Protein AF-A0A124FXV7-F1 (afdb_monomer_lite)

Radius of gyration: 24.54 Å; chains: 1; bounding box: 62×68×42 Å

Structure (mmCIF, N/CA/C/O backbone):
data_AF-A0A124FXV7-F1
#
_entry.id   AF-A0A124FXV7-F1
#
loop_
_atom_site.group_PDB
_atom_site.id
_atom_site.type_symbol
_atom_site.label_atom_id
_atom_site.label_alt_id
_atom_site.label_comp_id
_atom_site.label_asym_id
_atom_site.label_entity_id
_atom_site.label_seq_id
_atom_site.pdbx_PDB_ins_code
_atom_site.Cartn_x
_atom_site.Cartn_y
_atom_site.Cartn_z
_atom_site.occupancy
_atom_site.B_iso_or_equiv
_atom_site.auth_seq_id
_atom_site.auth_comp_id
_atom_site.auth_asym_id
_atom_site.auth_atom_id
_atom_site.pdbx_PDB_model_num
ATOM 1 N N . MET A 1 1 ? 47.106 56.475 15.698 1.00 45.53 1 MET A N 1
ATOM 2 C CA . MET A 1 1 ? 45.677 56.478 16.063 1.00 45.53 1 MET A CA 1
ATOM 3 C C . MET A 1 1 ? 44.890 56.689 14.781 1.00 45.53 1 MET A C 1
ATOM 5 O O . MET A 1 1 ? 44.715 57.824 14.381 1.00 45.53 1 MET A O 1
ATOM 9 N N . SER A 1 2 ? 44.514 55.605 14.102 1.00 28.94 2 SER A N 1
ATOM 10 C CA . SER A 1 2 ? 43.568 55.645 12.981 1.00 28.94 2 SER A CA 1
ATOM 11 C C . SER A 1 2 ? 42.760 54.360 13.032 1.00 28.94 2 SER A C 1
ATOM 13 O O . SER A 1 2 ? 43.287 53.265 12.854 1.00 28.94 2 SER A O 1
ATOM 15 N N . ILE A 1 3 ? 41.496 54.533 13.390 1.00 42.00 3 ILE A N 1
ATOM 16 C CA . ILE A 1 3 ? 40.452 53.522 13.424 1.00 42.00 3 ILE A CA 1
ATOM 17 C C . ILE A 1 3 ? 39.873 53.493 12.013 1.00 42.00 3 ILE A C 1
ATOM 19 O O . ILE A 1 3 ? 39.289 54.497 11.615 1.00 42.00 3 ILE A O 1
ATOM 23 N N . THR A 1 4 ? 39.980 52.381 11.279 1.00 34.19 4 THR A N 1
ATOM 24 C CA . THR A 1 4 ? 39.132 52.186 10.094 1.00 34.19 4 THR A CA 1
ATOM 25 C C . THR A 1 4 ? 38.767 50.717 9.881 1.00 34.19 4 THR A C 1
ATOM 27 O O . THR A 1 4 ? 39.552 49.926 9.372 1.00 34.19 4 THR A O 1
ATOM 30 N N . SER A 1 5 ? 37.505 50.445 10.220 1.00 36.78 5 SER A N 1
ATOM 31 C CA . SER A 1 5 ? 36.550 49.568 9.534 1.00 36.78 5 SER A CA 1
ATOM 32 C C . SER A 1 5 ? 36.737 48.049 9.608 1.00 36.78 5 SER A C 1
ATOM 34 O O . SER A 1 5 ? 37.592 47.442 8.966 1.00 36.78 5 SER A O 1
ATOM 36 N N . ALA A 1 6 ? 35.816 47.440 10.358 1.00 38.12 6 ALA A N 1
ATOM 37 C CA . ALA A 1 6 ? 35.489 46.028 10.337 1.00 38.12 6 ALA A CA 1
ATOM 38 C C . ALA A 1 6 ? 35.159 45.558 8.910 1.00 38.12 6 ALA A C 1
ATOM 40 O O . ALA A 1 6 ? 34.330 46.153 8.219 1.00 38.12 6 ALA A O 1
ATOM 41 N N . LYS A 1 7 ? 35.775 44.448 8.489 1.00 45.41 7 LYS A N 1
ATOM 42 C CA . LYS A 1 7 ? 35.327 43.702 7.311 1.00 45.41 7 LYS A CA 1
ATOM 43 C C . LYS A 1 7 ? 33.881 43.265 7.535 1.00 45.41 7 LYS A C 1
ATOM 45 O O . LYS A 1 7 ? 33.577 42.514 8.458 1.00 45.41 7 LYS A O 1
ATOM 50 N N . SER A 1 8 ? 33.017 43.805 6.686 1.00 40.38 8 SER A N 1
ATOM 51 C CA . SER A 1 8 ? 31.607 43.473 6.545 1.00 40.38 8 SER A CA 1
ATOM 52 C C . SER A 1 8 ? 31.396 41.960 6.435 1.00 40.38 8 SER A C 1
ATOM 54 O O . SER A 1 8 ? 32.121 41.261 5.729 1.00 40.38 8 SER A O 1
ATOM 56 N N . VAL A 1 9 ? 30.331 41.482 7.081 1.00 45.59 9 VAL A N 1
ATOM 57 C CA . VAL A 1 9 ? 29.791 40.110 7.027 1.00 45.59 9 VAL A CA 1
ATOM 58 C C . VAL A 1 9 ? 29.357 39.704 5.594 1.00 45.59 9 VAL A C 1
ATOM 60 O O . VAL A 1 9 ? 28.970 38.565 5.356 1.00 45.59 9 VAL A O 1
ATOM 63 N N . GLY A 1 10 ? 29.472 40.604 4.609 1.00 37.91 10 GLY A N 1
ATOM 64 C CA . GLY A 1 10 ? 29.142 40.382 3.197 1.00 37.91 10 GLY A CA 1
ATOM 65 C C . GLY A 1 10 ? 30.230 39.754 2.309 1.00 37.91 10 GLY A C 1
ATOM 66 O O . GLY A 1 10 ? 29.952 39.505 1.139 1.00 37.91 10 GLY A O 1
ATOM 67 N N . ASP A 1 11 ? 31.435 39.470 2.821 1.00 35.31 11 ASP A N 1
ATOM 68 C CA . ASP A 1 11 ? 32.541 38.900 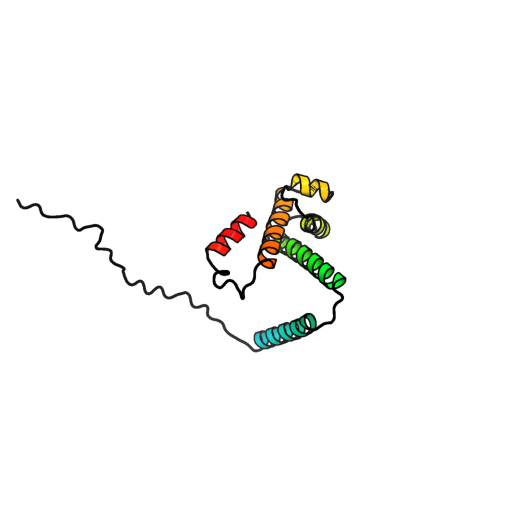2.017 1.00 35.31 11 ASP A CA 1
ATOM 69 C C . ASP A 1 11 ? 32.625 37.362 2.022 1.00 35.31 11 ASP A C 1
ATOM 71 O O . ASP A 1 11 ? 33.501 36.776 1.386 1.00 35.31 11 ASP A O 1
ATOM 75 N N . LEU A 1 12 ? 31.664 36.668 2.638 1.00 41.56 12 LEU A N 1
ATOM 76 C CA . LEU A 1 12 ? 31.443 35.235 2.403 1.00 41.56 12 LEU A CA 1
ATOM 77 C C . LEU A 1 12 ? 30.601 35.032 1.132 1.00 41.56 12 LEU A C 1
ATOM 79 O O . LEU A 1 12 ? 29.594 34.326 1.128 1.00 41.56 12 LEU A O 1
ATOM 83 N N . LYS A 1 13 ? 31.011 35.663 0.024 1.00 38.97 13 LYS A N 1
ATOM 84 C CA . LYS A 1 13 ? 30.526 35.290 -1.305 1.00 38.97 13 LYS A CA 1
ATOM 85 C C . LYS A 1 13 ? 30.914 33.840 -1.548 1.00 38.97 13 LYS A C 1
ATOM 87 O O . LYS A 1 13 ? 32.097 33.524 -1.638 1.00 38.97 13 LYS A O 1
ATOM 92 N N . ALA A 1 14 ? 29.885 32.998 -1.620 1.00 45.44 14 ALA A N 1
ATOM 93 C CA . ALA A 1 14 ? 29.816 31.775 -2.403 1.00 45.44 14 ALA A CA 1
ATOM 94 C C . ALA A 1 14 ? 31.191 31.160 -2.695 1.00 45.44 14 ALA A C 1
ATOM 96 O O . ALA A 1 14 ? 31.740 31.299 -3.789 1.00 45.44 14 ALA A O 1
ATOM 97 N N . LYS A 1 15 ? 31.742 30.427 -1.718 1.00 43.34 15 LYS A N 1
ATOM 98 C CA . LYS A 1 15 ? 32.600 29.304 -2.089 1.00 43.34 15 LYS A CA 1
ATOM 99 C C . LYS A 1 15 ? 31.769 28.491 -3.077 1.00 43.34 15 LYS A C 1
ATOM 101 O O . LYS A 1 15 ? 30.724 27.976 -2.685 1.00 43.34 15 LYS A O 1
ATOM 106 N N . ASN A 1 16 ? 32.208 28.442 -4.334 1.00 48.53 16 ASN A N 1
ATOM 107 C CA . ASN A 1 16 ? 31.777 27.458 -5.318 1.00 48.53 16 ASN A CA 1
ATOM 108 C C . ASN A 1 16 ? 32.051 26.075 -4.717 1.00 48.53 16 ASN A C 1
ATOM 110 O O . ASN A 1 16 ? 33.088 25.459 -4.953 1.00 48.53 16 ASN A O 1
ATOM 114 N N . LEU A 1 17 ? 31.144 25.617 -3.862 1.00 51.00 17 LEU A N 1
ATOM 115 C CA . LEU A 1 17 ? 31.003 24.224 -3.521 1.00 51.00 17 LEU A CA 1
ATOM 116 C C . LEU A 1 17 ? 30.510 23.593 -4.815 1.00 51.00 17 LEU A C 1
ATOM 118 O O . LEU A 1 17 ? 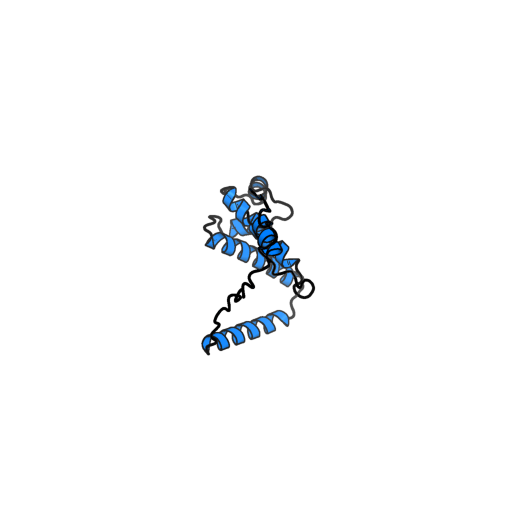29.327 23.657 -5.134 1.00 51.00 17 LEU A O 1
ATOM 122 N N . ASN A 1 18 ? 31.438 23.024 -5.584 1.00 56.94 18 ASN A N 1
ATOM 123 C CA . ASN A 1 18 ? 31.110 21.937 -6.492 1.00 56.94 18 ASN A CA 1
ATOM 124 C C . ASN A 1 18 ? 30.538 20.822 -5.611 1.00 56.94 18 ASN A C 1
ATOM 126 O O . ASN A 1 18 ? 31.267 19.942 -5.157 1.00 56.94 18 ASN A O 1
ATOM 130 N N . ILE A 1 19 ? 29.244 20.914 -5.295 1.00 60.59 19 ILE A N 1
ATOM 131 C CA . ILE A 1 19 ? 28.497 19.825 -4.690 1.00 60.59 19 ILE A CA 1
ATOM 132 C C . ILE A 1 19 ? 28.442 18.767 -5.785 1.00 60.59 19 ILE A C 1
ATOM 134 O O . ILE A 1 19 ? 27.610 18.822 -6.686 1.00 60.59 19 ILE A O 1
ATOM 138 N N . GLN A 1 20 ? 29.404 17.847 -5.758 1.00 72.56 20 GLN A N 1
ATOM 139 C CA . GLN A 1 20 ? 29.303 16.601 -6.497 1.00 72.56 20 GLN A CA 1
ATOM 140 C C . GLN A 1 20 ? 28.066 15.900 -5.945 1.00 72.56 20 GLN A C 1
ATOM 142 O O . GLN A 1 20 ? 28.081 15.393 -4.823 1.00 72.56 20 GLN A O 1
ATOM 147 N N . MET A 1 21 ? 26.962 15.966 -6.692 1.00 84.38 21 MET A N 1
ATOM 148 C CA . MET A 1 21 ? 25.780 15.177 -6.380 1.00 84.38 21 MET A CA 1
ATOM 149 C C . MET A 1 21 ? 26.201 13.717 -6.256 1.00 84.38 21 MET A C 1
ATOM 151 O O . MET A 1 21 ? 26.980 13.225 -7.073 1.00 84.38 21 MET A O 1
ATOM 155 N N . TYR A 1 22 ? 25.686 13.032 -5.237 1.00 87.38 22 TYR A N 1
ATOM 156 C CA . TYR A 1 22 ? 25.898 11.600 -5.101 1.00 87.38 22 TYR A CA 1
ATOM 157 C C . TYR A 1 22 ? 25.452 10.899 -6.390 1.00 87.38 22 TYR A C 1
ATOM 159 O O . TYR A 1 22 ? 24.299 11.023 -6.802 1.00 87.38 22 TYR A O 1
ATOM 167 N N . GLN A 1 23 ? 26.379 10.186 -7.029 1.00 87.50 23 GLN A N 1
ATOM 168 C CA . GLN A 1 23 ? 26.096 9.363 -8.197 1.00 87.50 23 GLN A CA 1
ATOM 169 C C . GLN A 1 23 ? 26.071 7.898 -7.757 1.00 87.50 23 GLN A C 1
ATOM 171 O O . GLN A 1 23 ? 27.138 7.307 -7.566 1.00 87.50 23 GLN A O 1
ATOM 176 N N . PRO A 1 24 ? 24.882 7.306 -7.541 1.00 92.31 24 PRO A N 1
ATOM 177 C CA . PRO A 1 24 ? 24.791 5.882 -7.250 1.00 92.31 24 PRO A CA 1
ATOM 178 C C . PRO A 1 24 ? 25.386 5.069 -8.403 1.00 92.31 24 PRO A C 1
ATOM 180 O O . PRO A 1 24 ? 25.116 5.334 -9.575 1.00 92.31 24 PRO A O 1
ATOM 183 N N . ASN A 1 25 ? 26.198 4.067 -8.068 1.00 92.69 25 ASN A N 1
ATOM 184 C CA . ASN A 1 25 ? 26.740 3.138 -9.052 1.00 92.69 25 ASN A CA 1
ATOM 185 C C . ASN A 1 25 ? 25.746 1.991 -9.258 1.00 92.69 25 ASN A C 1
ATOM 187 O O . ASN A 1 25 ? 25.585 1.136 -8.385 1.00 92.69 25 ASN A O 1
ATOM 191 N N . PHE A 1 26 ? 25.080 1.986 -10.409 1.00 92.88 26 PHE A N 1
ATOM 192 C CA . PHE A 1 26 ? 24.193 0.904 -10.812 1.00 92.88 26 PHE A CA 1
ATOM 193 C C . PHE A 1 26 ? 24.931 -0.055 -11.744 1.00 92.88 26 PHE A C 1
ATOM 195 O O . PHE A 1 26 ? 25.480 0.357 -12.764 1.00 92.88 26 PHE A O 1
ATOM 202 N N . SER A 1 27 ? 24.896 -1.347 -11.419 1.00 94.00 27 SER A N 1
ATOM 203 C CA . SER A 1 27 ? 25.433 -2.405 -12.273 1.00 94.00 27 SER A CA 1
ATOM 204 C C . SER A 1 27 ? 24.304 -3.306 -12.749 1.00 94.00 27 SER A C 1
ATOM 206 O O . SER A 1 27 ? 23.532 -3.826 -11.941 1.00 94.00 27 SER A O 1
ATOM 208 N N . LEU A 1 28 ? 24.208 -3.488 -14.065 1.00 94.19 28 LEU A N 1
ATOM 209 C CA . LEU A 1 28 ? 23.271 -4.420 -14.675 1.00 94.19 28 LEU A CA 1
ATOM 210 C C . LEU A 1 28 ? 23.966 -5.767 -14.884 1.00 94.19 28 LEU A C 1
ATOM 212 O O . LEU A 1 28 ? 25.073 -5.836 -15.411 1.00 94.19 28 LEU A O 1
ATOM 216 N N . ASN A 1 29 ? 23.289 -6.846 -14.505 1.00 96.81 29 ASN A N 1
ATOM 217 C CA . ASN A 1 29 ? 23.727 -8.208 -14.788 1.00 96.81 29 ASN A CA 1
ATOM 218 C C . ASN A 1 29 ? 22.610 -8.989 -15.499 1.00 96.81 29 ASN A C 1
ATOM 220 O O . ASN A 1 29 ? 21.461 -8.546 -15.551 1.00 96.81 29 ASN A O 1
ATOM 224 N N . ASN A 1 30 ? 22.945 -10.166 -16.029 1.00 98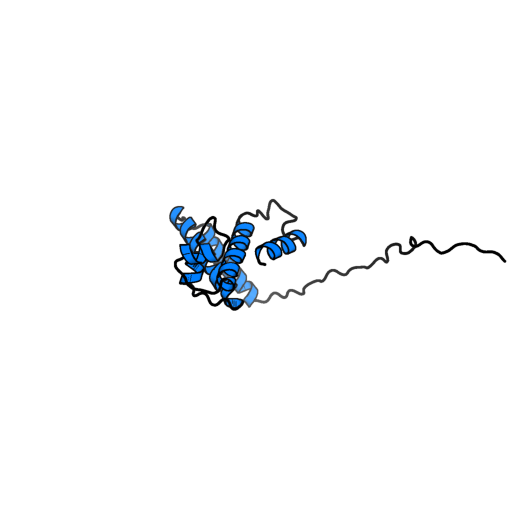.00 30 ASN A N 1
ATOM 225 C CA . ASN A 1 30 ? 22.002 -10.986 -16.795 1.00 98.00 30 ASN A CA 1
ATOM 226 C C . ASN A 1 30 ? 20.760 -11.393 -15.981 1.00 98.00 30 ASN A C 1
ATOM 228 O O . ASN A 1 30 ? 19.665 -11.466 -16.538 1.00 98.00 30 ASN A O 1
ATOM 232 N N . ASN A 1 31 ? 20.901 -11.610 -14.669 1.00 97.94 31 ASN A N 1
ATOM 233 C CA . ASN A 1 31 ? 19.771 -11.954 -13.804 1.00 97.94 31 ASN A CA 1
ATOM 234 C C . ASN A 1 31 ? 18.825 -10.761 -13.635 1.00 97.94 31 ASN A C 1
ATOM 236 O O . ASN A 1 31 ? 17.623 -10.918 -13.805 1.00 97.94 31 ASN A O 1
ATOM 240 N N . LEU A 1 32 ? 19.357 -9.562 -13.372 1.00 97.69 32 LEU A N 1
ATOM 241 C CA . LEU A 1 32 ? 18.568 -8.332 -13.275 1.00 97.69 32 LEU A CA 1
ATOM 242 C C . LEU A 1 32 ? 17.820 -8.053 -14.577 1.00 97.69 32 LEU A C 1
ATOM 244 O O . LEU A 1 32 ? 16.630 -7.755 -14.535 1.00 97.69 32 LEU A O 1
ATOM 248 N N . LEU A 1 33 ? 18.484 -8.216 -15.724 1.00 97.38 33 LEU A N 1
ATOM 249 C CA . LEU A 1 33 ? 17.833 -8.072 -17.024 1.00 97.38 33 LEU A CA 1
ATOM 250 C C . LEU A 1 33 ? 16.685 -9.081 -17.187 1.00 97.38 33 LEU A C 1
ATOM 252 O O . LEU A 1 33 ? 15.579 -8.696 -17.554 1.00 97.38 33 LEU A O 1
ATOM 256 N N . THR A 1 34 ? 16.918 -10.347 -16.833 1.00 98.19 34 THR A N 1
ATOM 257 C CA . THR A 1 34 ? 15.893 -11.405 -16.883 1.00 98.19 34 THR A CA 1
ATOM 258 C C . THR A 1 34 ? 14.702 -11.099 -15.968 1.00 98.19 34 THR A C 1
ATOM 260 O O . THR A 1 34 ? 13.548 -11.294 -16.361 1.00 98.19 34 THR A O 1
ATOM 263 N N . TYR A 1 35 ? 14.955 -10.593 -14.759 1.00 98.00 35 TYR A N 1
ATOM 264 C CA . TYR A 1 35 ? 13.906 -10.224 -13.809 1.00 98.00 35 TYR A CA 1
ATOM 265 C C . TYR A 1 35 ? 13.080 -9.043 -14.309 1.00 98.00 35 TYR A C 1
ATOM 267 O O . TYR A 1 35 ? 11.855 -9.124 -14.286 1.00 98.00 35 TYR A O 1
ATOM 275 N N . ILE A 1 36 ? 13.724 -7.994 -14.830 1.00 97.12 36 ILE A N 1
ATOM 276 C CA . ILE A 1 36 ? 13.029 -6.845 -15.423 1.00 97.12 36 ILE A CA 1
ATOM 277 C C . ILE A 1 36 ? 12.146 -7.312 -16.583 1.00 97.12 36 ILE A C 1
ATOM 279 O O . ILE A 1 36 ? 10.956 -7.016 -16.594 1.00 97.12 36 ILE A O 1
ATOM 283 N N . SER A 1 37 ? 12.675 -8.115 -17.513 1.00 97.75 37 SER A N 1
ATOM 284 C CA . SER A 1 37 ? 11.885 -8.634 -18.638 1.00 97.75 37 SER A CA 1
ATOM 285 C C . SER A 1 37 ? 10.678 -9.462 -18.186 1.00 97.75 37 SER A C 1
ATOM 287 O O . SER A 1 37 ? 9.604 -9.357 -18.779 1.00 97.75 37 SER A O 1
ATOM 289 N N . SER A 1 38 ? 10.829 -10.260 -17.127 1.00 98.38 38 SER A N 1
ATOM 290 C CA . SER A 1 38 ? 9.733 -11.065 -16.572 1.00 98.38 38 SER A CA 1
ATOM 291 C C . SER A 1 38 ? 8.658 -10.192 -15.915 1.00 98.38 38 SER A C 1
ATOM 293 O O . SER A 1 38 ? 7.468 -10.421 -16.133 1.00 98.38 38 SER A O 1
ATOM 295 N N . ILE A 1 39 ? 9.070 -9.169 -15.156 1.00 98.06 39 ILE A N 1
ATOM 296 C CA . ILE A 1 39 ? 8.168 -8.203 -14.511 1.00 98.06 39 ILE A CA 1
ATOM 297 C C . ILE A 1 39 ? 7.389 -7.411 -15.565 1.00 98.06 39 ILE A C 1
ATOM 299 O O . ILE A 1 39 ? 6.165 -7.346 -15.482 1.00 98.06 39 ILE A O 1
ATOM 303 N N . GLU A 1 40 ? 8.065 -6.880 -16.586 1.00 97.94 40 GLU A N 1
ATOM 304 C CA . GLU A 1 40 ? 7.424 -6.119 -17.667 1.00 97.94 40 GLU A CA 1
ATOM 305 C C . GLU A 1 40 ? 6.440 -6.980 -18.470 1.00 97.94 40 GLU A C 1
ATOM 307 O O . GLU A 1 40 ? 5.340 -6.535 -18.791 1.00 97.94 40 GLU A O 1
ATOM 312 N N . SER A 1 41 ? 6.782 -8.246 -18.728 1.00 97.81 41 SER A N 1
ATOM 313 C CA . SER A 1 41 ? 5.882 -9.179 -19.422 1.00 97.81 41 SER A CA 1
ATOM 314 C C . SER A 1 41 ? 4.614 -9.462 -18.609 1.00 97.81 41 SER A C 1
ATOM 316 O O . SER A 1 41 ? 3.507 -9.440 -19.150 1.00 97.81 41 SER A O 1
ATOM 318 N N . ALA A 1 42 ? 4.753 -9.696 -17.299 1.00 97.75 42 ALA A N 1
ATOM 319 C CA . ALA A 1 42 ? 3.614 -9.905 -16.406 1.00 97.75 42 ALA A CA 1
ATOM 320 C C . ALA A 1 42 ? 2.757 -8.637 -16.271 1.00 97.75 42 ALA A C 1
ATOM 322 O O . ALA A 1 42 ? 1.528 -8.714 -16.301 1.00 97.75 42 ALA A O 1
ATOM 323 N N . LYS A 1 43 ? 3.395 -7.465 -16.174 1.00 96.56 43 LYS A N 1
ATOM 324 C CA . LYS A 1 43 ? 2.710 -6.174 -16.133 1.00 96.56 43 LYS A CA 1
ATOM 325 C C . LYS A 1 43 ? 1.903 -5.926 -17.407 1.00 96.56 43 LYS A C 1
ATOM 327 O O . LYS A 1 43 ? 0.728 -5.590 -17.305 1.00 96.56 43 LYS A O 1
ATOM 332 N N . ALA A 1 44 ? 2.490 -6.140 -18.584 1.00 96.94 44 ALA A N 1
ATOM 333 C CA . ALA A 1 44 ? 1.798 -5.966 -19.860 1.00 96.94 44 ALA A CA 1
ATOM 334 C C . ALA A 1 44 ? 0.561 -6.873 -19.971 1.00 96.94 44 ALA A C 1
ATOM 336 O O . ALA A 1 44 ? -0.489 -6.438 -20.439 1.00 96.94 44 ALA A O 1
ATOM 337 N N . LEU A 1 45 ? 0.653 -8.118 -19.487 1.00 95.94 45 LEU A N 1
ATOM 338 C CA . LEU A 1 45 ? -0.500 -9.016 -19.428 1.00 95.94 45 LEU A CA 1
ATOM 339 C C . LEU A 1 45 ? -1.623 -8.445 -18.548 1.00 95.94 45 LEU A C 1
ATOM 341 O O . LEU A 1 45 ? -2.782 -8.480 -18.956 1.00 95.94 45 LEU A O 1
ATOM 345 N N . ILE A 1 46 ? -1.296 -7.911 -17.367 1.00 92.69 46 ILE A N 1
ATOM 346 C CA . ILE A 1 46 ? -2.277 -7.310 -16.448 1.00 92.69 46 ILE A CA 1
ATOM 347 C C . ILE A 1 46 ? -2.912 -6.061 -17.073 1.00 92.69 46 ILE A C 1
ATOM 349 O O . ILE A 1 46 ? -4.136 -5.966 -17.116 1.00 92.69 46 ILE A O 1
ATOM 353 N N . ASP A 1 47 ? -2.097 -5.146 -17.604 1.00 91.94 47 ASP A N 1
ATOM 354 C CA . ASP A 1 47 ? -2.544 -3.867 -18.172 1.00 91.94 47 ASP A CA 1
ATOM 355 C C . ASP A 1 47 ? -3.485 -4.050 -19.381 1.00 91.94 47 ASP A C 1
ATOM 357 O O . ASP A 1 47 ? -4.345 -3.206 -19.635 1.00 91.94 47 ASP A O 1
ATOM 361 N N . HIS A 1 48 ? -3.343 -5.153 -20.125 1.00 94.19 48 HIS A N 1
ATOM 362 C CA . HIS A 1 48 ? -4.146 -5.454 -21.316 1.00 94.19 48 HIS A CA 1
ATOM 363 C C . HIS A 1 48 ? -5.221 -6.529 -21.100 1.00 94.19 48 HIS A C 1
ATOM 365 O O . HIS A 1 48 ? -5.922 -6.899 -22.046 1.00 94.19 48 HIS A O 1
ATOM 371 N N . SER A 1 49 ? -5.381 -7.037 -19.875 1.00 92.88 49 SER A N 1
ATOM 372 C CA . SER A 1 49 ? -6.404 -8.038 -19.569 1.00 92.88 49 SER A CA 1
ATOM 373 C C . SER A 1 49 ? -7.808 -7.416 -19.523 1.00 92.88 49 SER A C 1
ATOM 375 O O . SER A 1 49 ? -8.014 -6.417 -18.831 1.00 92.88 49 SER A O 1
ATOM 377 N N . PRO A 1 50 ? -8.820 -8.009 -20.186 1.00 91.81 50 PRO A N 1
ATOM 378 C CA . PRO A 1 50 ? -10.196 -7.537 -20.091 1.00 91.81 50 PRO A CA 1
ATOM 379 C C . PRO A 1 50 ? -10.790 -7.908 -18.723 1.00 91.81 50 PRO A C 1
ATOM 381 O O . PRO A 1 50 ? -11.265 -9.024 -18.512 1.00 91.81 50 PRO A O 1
ATOM 384 N N . LEU A 1 51 ? -10.763 -6.968 -17.777 1.00 89.50 51 LEU A N 1
ATOM 385 C CA . LEU A 1 51 ? -11.343 -7.128 -16.442 1.00 89.50 51 LEU A CA 1
ATOM 386 C C . LEU A 1 51 ? -12.701 -6.429 -16.339 1.00 89.50 51 LEU A C 1
ATOM 388 O O . LEU A 1 51 ? -12.881 -5.302 -16.796 1.00 89.50 51 LEU A O 1
ATOM 392 N N . VAL A 1 52 ? -13.662 -7.079 -15.678 1.00 94.25 52 VAL A N 1
ATOM 393 C CA . VAL A 1 52 ? -14.925 -6.412 -15.327 1.00 94.25 52 VAL A CA 1
ATOM 394 C C . VAL A 1 52 ? -14.628 -5.351 -14.258 1.00 94.25 52 VAL A C 1
ATOM 396 O O . VAL A 1 52 ? -13.971 -5.684 -13.267 1.00 94.25 52 VAL A O 1
ATOM 399 N N . PRO A 1 53 ? -15.153 -4.116 -14.378 1.00 92.81 53 PRO A N 1
ATOM 400 C CA . PRO A 1 53 ? -14.831 -3.018 -13.460 1.00 92.81 53 PRO A CA 1
ATOM 401 C C . PRO A 1 53 ? -15.019 -3.343 -11.970 1.00 92.81 53 PRO A C 1
ATOM 403 O O . PRO A 1 53 ? -14.217 -2.936 -11.133 1.00 92.81 53 PRO A O 1
ATOM 406 N N . ALA A 1 54 ? -16.046 -4.126 -11.624 1.00 94.31 54 ALA A N 1
ATOM 407 C CA . ALA A 1 54 ? -16.294 -4.541 -10.244 1.00 94.31 54 ALA A CA 1
ATOM 408 C C . ALA A 1 54 ? -15.169 -5.426 -9.668 1.00 94.31 54 ALA A C 1
ATOM 410 O O . ALA A 1 54 ? -14.844 -5.317 -8.484 1.00 94.31 54 ALA A O 1
ATOM 411 N N . TRP A 1 55 ? -14.559 -6.284 -10.494 1.00 94.25 55 TRP A N 1
ATOM 412 C CA . TRP A 1 55 ? -13.428 -7.118 -10.081 1.00 94.25 55 TRP A CA 1
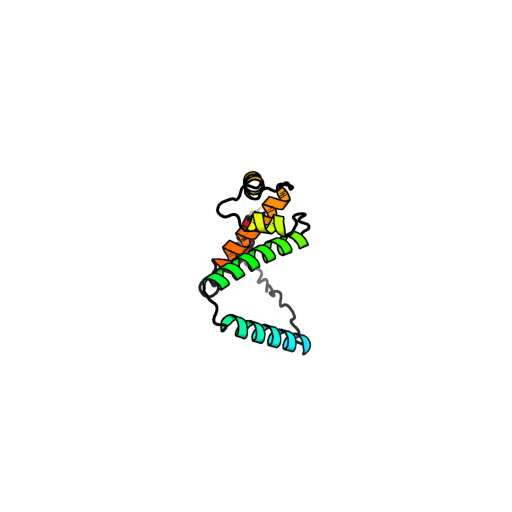ATOM 413 C C . TRP A 1 55 ? -12.155 -6.294 -9.926 1.00 94.25 55 TRP A C 1
ATOM 415 O O . TRP A 1 55 ? -11.466 -6.466 -8.926 1.00 94.25 55 TRP A O 1
ATOM 425 N N . ASP A 1 56 ? -11.883 -5.361 -10.842 1.00 92.06 56 ASP A N 1
ATOM 426 C CA . ASP A 1 56 ? -10.734 -4.450 -10.733 1.00 92.06 56 ASP A CA 1
ATOM 427 C C . ASP A 1 56 ? -10.785 -3.635 -9.430 1.00 92.06 56 ASP A C 1
ATOM 429 O O . ASP A 1 56 ? -9.847 -3.654 -8.631 1.00 92.06 56 ASP A O 1
ATOM 433 N N . ALA A 1 57 ? -11.934 -3.017 -9.136 1.00 91.88 57 ALA A N 1
ATOM 434 C CA . ALA A 1 57 ? -12.132 -2.277 -7.891 1.00 91.88 57 ALA A CA 1
ATOM 435 C C . ALA A 1 57 ? -11.914 -3.156 -6.646 1.00 91.88 57 ALA A C 1
ATOM 437 O O . ALA A 1 57 ? -11.291 -2.724 -5.672 1.00 91.88 57 ALA A O 1
ATOM 438 N N . LYS A 1 58 ? -12.390 -4.408 -6.674 1.00 93.56 58 LYS A N 1
ATOM 439 C CA . LYS A 1 58 ? -12.165 -5.368 -5.587 1.00 93.56 58 LYS A CA 1
ATOM 440 C C . LYS A 1 58 ? -10.682 -5.721 -5.442 1.00 93.56 58 LYS A C 1
ATOM 442 O O . LYS A 1 58 ? -10.165 -5.688 -4.328 1.00 93.56 58 LYS A O 1
ATOM 447 N N . PHE A 1 59 ? -9.990 -6.020 -6.541 1.00 93.88 59 PHE A N 1
ATOM 448 C CA . PHE A 1 59 ? -8.570 -6.370 -6.516 1.00 93.88 59 PHE A CA 1
ATOM 449 C C . PHE A 1 59 ? -7.705 -5.229 -5.993 1.00 93.88 59 PHE A C 1
ATOM 451 O O . PHE A 1 59 ? -6.816 -5.490 -5.185 1.00 93.88 59 PHE A O 1
ATOM 458 N N . LYS A 1 60 ? -8.004 -3.982 -6.370 1.00 92.06 60 LYS A N 1
ATOM 459 C CA . LYS A 1 60 ? -7.334 -2.789 -5.836 1.00 92.06 60 LYS A CA 1
ATOM 460 C C . LYS A 1 60 ? -7.525 -2.656 -4.328 1.00 92.06 60 LYS A C 1
ATOM 462 O O . LYS A 1 60 ? -6.540 -2.541 -3.604 1.00 92.06 60 LYS A O 1
ATOM 467 N N . LYS A 1 61 ? -8.763 -2.774 -3.833 1.00 92.69 61 LYS A N 1
ATOM 468 C CA . LYS A 1 61 ? -9.048 -2.736 -2.385 1.00 92.69 61 LYS A CA 1
ATOM 469 C C . LYS A 1 61 ? -8.328 -3.851 -1.622 1.00 92.69 61 LYS A C 1
ATOM 471 O O . LYS A 1 61 ? -7.787 -3.616 -0.543 1.00 92.69 61 LYS A O 1
ATOM 476 N N . ASP A 1 62 ? -8.292 -5.056 -2.183 1.00 94.94 62 ASP A N 1
ATOM 477 C CA . ASP A 1 62 ? -7.605 -6.196 -1.574 1.00 94.94 62 ASP A CA 1
ATOM 478 C C . ASP A 1 62 ? -6.077 -6.046 -1.610 1.00 94.94 62 ASP A C 1
ATOM 480 O O . ASP A 1 62 ? -5.401 -6.416 -0.650 1.00 94.94 62 ASP A O 1
ATOM 484 N N . ALA A 1 63 ? -5.524 -5.500 -2.696 1.00 94.75 63 ALA A N 1
ATOM 485 C CA . ALA A 1 63 ? -4.104 -5.197 -2.815 1.00 94.75 63 ALA A CA 1
ATOM 486 C C . ALA A 1 63 ? -3.693 -4.115 -1.813 1.00 94.75 63 ALA A C 1
ATOM 488 O O . ALA A 1 63 ? -2.770 -4.352 -1.043 1.00 94.75 63 ALA A O 1
ATOM 489 N N . MET A 1 64 ? -4.433 -3.005 -1.738 1.00 95.19 64 MET A N 1
ATOM 490 C CA . MET A 1 64 ? -4.213 -1.932 -0.766 1.00 95.19 64 MET A CA 1
ATOM 491 C C . MET A 1 64 ? -4.194 -2.474 0.668 1.00 95.19 64 MET A C 1
ATOM 493 O O . MET A 1 64 ? -3.245 -2.240 1.411 1.00 95.19 64 MET A O 1
ATOM 497 N N . ALA A 1 65 ? -5.198 -3.270 1.047 1.00 95.94 65 ALA A N 1
ATOM 498 C CA . ALA A 1 65 ? -5.289 -3.813 2.399 1.00 95.94 65 ALA A CA 1
ATOM 499 C C . ALA A 1 65 ? -4.139 -4.790 2.731 1.00 95.94 65 ALA A C 1
ATOM 501 O O . ALA A 1 65 ? -3.670 -4.827 3.869 1.00 95.94 65 ALA A O 1
ATOM 502 N N . ARG A 1 66 ? -3.645 -5.562 1.748 1.00 96.94 66 ARG A N 1
ATOM 503 C CA . ARG A 1 66 ? -2.442 -6.399 1.914 1.00 96.94 66 ARG A CA 1
ATOM 504 C C . ARG A 1 66 ? -1.169 -5.565 2.022 1.00 96.94 66 ARG A C 1
ATOM 506 O O . ARG A 1 66 ? -0.353 -5.856 2.889 1.00 96.94 66 ARG A O 1
ATOM 513 N N . THR A 1 67 ? -1.012 -4.547 1.179 1.00 96.38 67 THR A N 1
ATOM 514 C CA . THR A 1 67 ? 0.131 -3.626 1.207 1.00 96.38 67 THR A CA 1
ATOM 515 C C . THR A 1 67 ? 0.237 -2.945 2.565 1.00 96.38 67 THR A C 1
ATOM 517 O O . THR A 1 67 ? 1.312 -2.944 3.150 1.00 96.38 67 THR A O 1
ATOM 520 N N . ILE A 1 68 ? -0.883 -2.460 3.110 1.00 96.81 68 ILE A N 1
ATOM 521 C CA . ILE A 1 68 ? -0.919 -1.851 4.442 1.00 96.81 68 ILE A CA 1
ATOM 522 C C . ILE A 1 68 ? -0.532 -2.868 5.520 1.00 96.81 68 ILE A C 1
ATOM 524 O O . ILE A 1 68 ? 0.342 -2.580 6.329 1.00 96.81 68 ILE A O 1
ATOM 528 N N . HIS A 1 69 ? -1.120 -4.072 5.512 1.00 97.62 69 HIS A N 1
ATOM 529 C CA . HIS A 1 69 ? -0.784 -5.092 6.508 1.00 97.62 69 HIS A CA 1
ATOM 530 C C . HIS A 1 69 ? 0.703 -5.460 6.489 1.00 97.62 69 HIS A C 1
ATOM 532 O O . HIS A 1 69 ? 1.349 -5.422 7.529 1.00 97.62 69 HIS A O 1
ATOM 538 N N . PHE A 1 70 ? 1.255 -5.830 5.331 1.00 97.44 70 PHE A N 1
ATOM 539 C CA . PHE A 1 70 ? 2.655 -6.250 5.260 1.00 97.44 70 PHE A CA 1
ATOM 540 C C . PHE A 1 70 ? 3.624 -5.078 5.453 1.00 97.44 70 PHE A C 1
ATOM 542 O O . PHE A 1 70 ? 4.692 -5.276 6.030 1.00 97.44 70 PHE A O 1
ATOM 549 N N . GLY A 1 71 ? 3.229 -3.870 5.037 1.00 95.44 71 GLY A N 1
ATOM 550 C CA . GLY A 1 71 ? 3.983 -2.636 5.240 1.00 95.44 71 GLY A CA 1
ATOM 551 C C . GLY A 1 71 ? 4.120 -2.252 6.711 1.00 95.44 71 GLY A C 1
ATOM 552 O O . GLY A 1 71 ? 5.198 -1.850 7.121 1.00 95.44 71 GLY A O 1
ATOM 553 N N . THR A 1 72 ? 3.088 -2.442 7.535 1.00 96.56 72 THR A N 1
ATOM 554 C CA . THR A 1 72 ? 3.210 -2.218 8.986 1.00 96.56 72 THR A CA 1
ATOM 555 C C . THR A 1 72 ? 3.778 -3.436 9.716 1.00 96.56 72 THR A C 1
ATOM 557 O O . THR A 1 72 ? 4.473 -3.295 10.721 1.00 96.56 72 THR A O 1
ATOM 560 N N . LYS A 1 73 ? 3.547 -4.657 9.211 1.00 97.69 73 LYS A N 1
ATOM 561 C CA . LYS A 1 73 ? 4.040 -5.888 9.851 1.00 97.69 73 LYS A CA 1
ATOM 562 C C . LYS A 1 73 ? 5.563 -5.968 9.880 1.00 97.69 73 LYS A C 1
ATOM 564 O O . LYS A 1 73 ? 6.113 -6.425 10.880 1.00 97.69 73 LYS A O 1
ATOM 569 N N . ILE A 1 74 ? 6.234 -5.531 8.812 1.00 96.69 74 ILE A N 1
ATOM 570 C CA . ILE A 1 74 ? 7.704 -5.509 8.753 1.00 96.69 74 ILE A CA 1
ATOM 571 C C . ILE A 1 74 ? 8.315 -4.535 9.775 1.00 96.69 74 ILE A C 1
ATOM 573 O O . ILE A 1 74 ? 9.403 -4.800 10.277 1.00 96.69 74 ILE A O 1
ATOM 577 N N . GLU A 1 75 ? 7.577 -3.487 10.153 1.00 93.19 75 GLU A N 1
ATOM 578 C CA . GLU A 1 75 ? 7.955 -2.497 11.175 1.00 93.19 75 GLU A CA 1
ATOM 579 C C . GLU A 1 75 ? 7.609 -2.948 12.612 1.00 93.19 75 GLU A C 1
ATOM 581 O O . GLU A 1 75 ? 7.854 -2.227 13.578 1.00 93.19 75 GLU A O 1
ATOM 586 N N . GLY A 1 76 ? 7.049 -4.153 12.784 1.00 96.25 76 GLY A N 1
ATOM 587 C CA . GLY A 1 76 ? 6.738 -4.722 14.101 1.00 96.25 76 GLY A CA 1
ATOM 588 C C . GLY A 1 76 ? 5.315 -4.463 14.604 1.00 96.25 76 GLY A C 1
ATOM 589 O O . GLY A 1 76 ? 5.073 -4.527 15.809 1.00 96.25 76 GLY A O 1
ATOM 590 N N . ASN A 1 77 ? 4.363 -4.183 13.712 1.00 97.81 77 ASN A N 1
ATOM 591 C CA . ASN A 1 77 ? 2.949 -4.075 14.071 1.00 97.81 77 ASN A CA 1
ATOM 592 C C . ASN A 1 77 ? 2.349 -5.448 14.443 1.00 97.81 77 ASN A C 1
ATOM 594 O O . ASN A 1 77 ? 2.502 -6.441 13.719 1.00 97.81 77 ASN A O 1
ATOM 598 N N . ASP A 1 78 ? 1.632 -5.525 15.564 1.00 97.19 78 ASP A N 1
ATOM 599 C CA . ASP A 1 78 ? 1.134 -6.799 16.098 1.00 97.19 78 ASP A CA 1
ATOM 600 C C . ASP A 1 78 ? -0.214 -7.243 15.511 1.00 97.19 78 ASP A C 1
ATOM 602 O O . ASP A 1 78 ? -0.598 -8.403 15.691 1.00 97.19 78 ASP A O 1
ATOM 606 N N . LEU A 1 79 ? -0.907 -6.395 14.740 1.00 97.94 79 LEU A N 1
ATOM 607 C CA . LEU A 1 79 ? -2.177 -6.778 14.127 1.00 97.94 79 LEU A CA 1
ATOM 608 C C . LEU A 1 79 ? -2.007 -7.996 13.212 1.00 97.94 79 LEU A C 1
ATOM 610 O O . LEU A 1 79 ? -1.073 -8.115 12.409 1.00 97.94 79 LEU A O 1
ATOM 614 N N . THR A 1 80 ? -2.953 -8.923 13.328 1.00 97.88 80 THR A N 1
ATOM 615 C CA . THR A 1 80 ? -3.120 -10.005 12.355 1.00 97.88 80 THR A CA 1
ATOM 616 C C . THR A 1 80 ? -3.566 -9.439 11.008 1.00 97.88 80 THR A C 1
ATOM 618 O O . THR A 1 80 ? -4.116 -8.339 10.933 1.00 97.88 80 THR A O 1
ATOM 621 N N . GLN A 1 81 ? -3.387 -10.212 9.935 1.00 97.19 81 GLN A N 1
ATOM 622 C CA . GLN A 1 81 ? -3.839 -9.803 8.605 1.00 97.19 81 GLN A CA 1
ATOM 623 C C . GLN A 1 81 ? -5.333 -9.442 8.587 1.00 97.19 81 GLN A C 1
ATOM 625 O O . GLN A 1 81 ? -5.697 -8.420 8.017 1.00 97.19 81 GLN A O 1
ATOM 630 N N . ASP A 1 82 ? -6.193 -10.239 9.230 1.00 97.69 82 ASP A N 1
ATOM 631 C CA . ASP A 1 82 ? -7.636 -9.967 9.293 1.00 97.69 82 ASP A CA 1
ATOM 632 C C . ASP A 1 82 ? -7.942 -8.644 10.016 1.00 97.69 82 ASP A C 1
ATOM 634 O O . ASP A 1 82 ? -8.694 -7.814 9.505 1.00 97.69 82 ASP A O 1
ATOM 638 N N . GLN A 1 83 ? -7.306 -8.400 11.166 1.00 97.94 83 GLN A N 1
ATOM 639 C CA . GLN A 1 83 ? -7.491 -7.158 11.922 1.00 97.94 83 GLN A CA 1
ATOM 640 C C . GLN A 1 83 ? -6.999 -5.936 11.136 1.00 97.94 83 GLN A C 1
ATOM 642 O O . GLN A 1 83 ? -7.737 -4.961 11.001 1.00 97.94 83 GLN A O 1
ATOM 647 N N . ALA A 1 84 ? -5.791 -6.001 10.568 1.00 97.44 84 ALA A N 1
ATOM 648 C CA . ALA A 1 84 ? -5.229 -4.914 9.772 1.00 97.44 84 ALA A CA 1
ATOM 649 C C . ALA A 1 84 ? -6.093 -4.616 8.538 1.00 97.44 84 ALA A C 1
ATOM 651 O O . ALA A 1 84 ? -6.344 -3.455 8.233 1.00 97.44 84 ALA A O 1
ATOM 652 N N . GLN A 1 85 ? -6.619 -5.644 7.860 1.00 96.88 85 GLN A N 1
ATOM 653 C CA . GLN A 1 85 ? -7.519 -5.458 6.720 1.00 96.88 85 GLN A CA 1
ATOM 654 C C . GLN A 1 85 ? -8.856 -4.826 7.118 1.00 96.88 85 GLN A C 1
ATOM 656 O O . GLN A 1 85 ? -9.374 -4.000 6.365 1.00 96.88 85 GLN A O 1
ATOM 661 N N . LYS A 1 86 ? -9.424 -5.189 8.276 1.00 97.31 86 LYS A N 1
ATOM 662 C CA . LYS A 1 86 ? -10.647 -4.554 8.790 1.00 97.31 86 LYS A CA 1
ATOM 663 C C . LYS A 1 86 ? -10.433 -3.066 9.037 1.00 97.31 86 LYS A C 1
ATOM 665 O O . LYS A 1 86 ? -11.240 -2.280 8.561 1.00 97.31 86 LYS A O 1
ATOM 670 N N . VAL A 1 87 ? -9.333 -2.692 9.693 1.00 97.75 87 VAL A N 1
ATOM 671 C CA . VAL A 1 87 ? -8.977 -1.286 9.954 1.00 97.75 87 VAL A CA 1
ATOM 672 C C . VAL A 1 87 ? -8.682 -0.537 8.650 1.00 97.75 87 VAL A C 1
ATOM 674 O O . VAL A 1 87 ? -9.266 0.513 8.398 1.00 97.75 87 VAL A O 1
ATOM 677 N N . ALA A 1 88 ? -7.851 -1.102 7.771 1.00 96.25 88 ALA A N 1
ATOM 678 C CA . ALA A 1 88 ? -7.449 -0.490 6.501 1.00 96.25 88 ALA A CA 1
ATOM 679 C C . ALA A 1 88 ? -8.623 -0.196 5.551 1.00 96.25 88 ALA A C 1
ATOM 681 O O . ALA A 1 88 ? -8.536 0.705 4.720 1.00 96.25 88 ALA A O 1
ATOM 682 N N . ARG A 1 89 ? -9.713 -0.968 5.646 1.00 95.12 89 ARG A N 1
ATOM 683 C CA . ARG A 1 89 ? -10.920 -0.803 4.821 1.00 95.12 89 ARG A CA 1
ATOM 684 C C . ARG A 1 89 ? -11.923 0.199 5.391 1.00 95.12 89 ARG A C 1
ATOM 686 O O . ARG A 1 89 ? -12.911 0.481 4.716 1.00 95.12 89 ARG A O 1
ATOM 693 N N . LEU A 1 90 ? -11.713 0.710 6.605 1.00 94.56 90 LEU A N 1
ATOM 694 C CA . LEU A 1 90 ? -12.567 1.761 7.149 1.00 94.56 90 LEU A CA 1
ATOM 695 C C . LEU A 1 90 ? -12.344 3.042 6.346 1.00 94.56 90 LEU A C 1
ATOM 697 O O . LEU A 1 90 ? -11.211 3.481 6.161 1.00 94.56 90 LEU A O 1
ATOM 701 N N . GLU A 1 91 ? -13.433 3.642 5.885 1.00 88.19 91 GLU A N 1
ATOM 702 C CA . GLU A 1 91 ? -13.434 4.955 5.246 1.00 88.19 91 GLU A CA 1
ATOM 703 C C . GLU A 1 91 ? -13.874 6.006 6.276 1.00 88.19 91 GLU A C 1
ATOM 705 O O . GLU A 1 91 ? -14.746 5.732 7.104 1.00 88.19 91 GLU A O 1
ATOM 710 N N . LEU A 1 92 ? -13.291 7.209 6.206 1.00 88.50 92 LEU A N 1
ATOM 711 C CA . LEU A 1 92 ? -13.654 8.363 7.046 1.00 88.50 92 LEU A CA 1
ATOM 712 C C . LEU A 1 92 ? -13.499 8.112 8.560 1.00 88.50 92 LEU A C 1
ATOM 714 O O . LEU A 1 92 ? -14.343 8.529 9.352 1.00 88.50 92 LEU A O 1
ATOM 718 N N . VAL A 1 93 ? -12.444 7.396 8.952 1.00 94.12 93 VAL A N 1
ATOM 719 C CA . VAL A 1 93 ? -12.079 7.150 10.355 1.00 94.12 93 VAL A CA 1
ATOM 720 C C . VAL A 1 93 ? -10.573 7.291 10.481 1.00 94.12 93 VAL A C 1
ATOM 722 O O . VAL A 1 93 ? -9.844 6.529 9.841 1.00 94.12 93 VAL A O 1
ATOM 725 N N . ASP A 1 94 ? -10.135 8.241 11.299 1.00 93.25 94 ASP A N 1
ATOM 726 C CA . ASP A 1 94 ? -8.720 8.493 11.603 1.00 93.25 94 ASP A CA 1
ATOM 727 C C . ASP A 1 94 ? -8.406 8.348 13.101 1.00 93.25 94 ASP A C 1
ATOM 729 O O . ASP A 1 94 ? -7.240 8.343 13.481 1.00 93.25 94 ASP A O 1
ATOM 733 N N . ASP A 1 95 ? -9.437 8.177 13.933 1.00 96.56 95 ASP A N 1
ATOM 734 C CA . ASP A 1 95 ? -9.306 7.915 15.362 1.00 96.56 95 ASP A CA 1
ATOM 735 C C . ASP A 1 95 ? -9.154 6.400 15.633 1.00 96.56 95 ASP A C 1
ATOM 737 O O . ASP A 1 95 ? -9.952 5.597 15.124 1.00 96.56 95 ASP A O 1
ATOM 741 N N . PRO A 1 96 ? -8.144 5.973 16.413 1.00 96.88 96 PRO A N 1
ATOM 742 C CA . PRO A 1 96 ? -7.842 4.561 16.613 1.00 96.88 96 PRO A CA 1
ATOM 743 C C . PRO A 1 96 ? -8.865 3.859 17.517 1.00 96.88 96 PRO A C 1
ATOM 745 O O . PRO A 1 96 ? -9.124 2.670 17.317 1.00 96.88 96 PRO A O 1
ATOM 748 N N . GLU A 1 97 ? -9.487 4.561 18.468 1.00 97.19 97 GLU A N 1
ATOM 749 C CA . GLU A 1 97 ? -10.519 3.997 19.346 1.00 97.19 97 GLU A CA 1
ATOM 750 C C . GLU A 1 97 ? -11.805 3.724 18.550 1.00 97.19 97 GLU A C 1
ATOM 752 O O . GLU A 1 97 ? -12.379 2.627 18.598 1.00 97.19 97 GLU A O 1
ATOM 757 N N . GLU A 1 98 ? -12.225 4.690 17.734 1.00 97.56 98 GLU A N 1
ATOM 758 C CA . GLU A 1 98 ? -13.347 4.530 16.820 1.00 97.56 98 GLU A CA 1
ATOM 759 C C . GLU A 1 98 ? -13.076 3.425 15.791 1.00 97.56 98 GLU A C 1
ATOM 761 O O . GLU A 1 98 ? -13.953 2.589 15.532 1.00 97.56 98 GLU A O 1
ATOM 766 N N . ALA A 1 99 ? -11.864 3.376 15.230 1.00 97.56 99 ALA A N 1
ATOM 767 C CA . ALA A 1 99 ? -11.470 2.328 14.300 1.00 97.56 99 ALA A CA 1
ATOM 768 C C . ALA A 1 99 ? -11.526 0.940 14.951 1.00 97.56 99 ALA A C 1
ATOM 770 O O . ALA A 1 99 ? -12.082 0.016 14.352 1.00 97.56 99 ALA A O 1
ATOM 771 N N . ALA A 1 100 ? -11.036 0.797 16.187 1.00 97.44 100 ALA A N 1
ATOM 772 C CA . ALA A 1 100 ? -11.116 -0.447 16.951 1.00 97.44 100 ALA A CA 1
ATOM 773 C C . ALA A 1 100 ? -12.571 -0.903 17.126 1.00 97.44 100 ALA A C 1
ATOM 775 O O . ALA A 1 100 ? -12.912 -2.058 16.848 1.00 97.44 100 ALA A O 1
ATOM 776 N N . LYS A 1 101 ? -13.451 0.028 17.518 1.00 97.06 101 LYS A N 1
ATOM 777 C CA . LYS A 1 101 ? -14.877 -0.232 17.739 1.00 97.06 101 LYS A CA 1
ATOM 778 C C . LYS A 1 101 ? -15.590 -0.656 16.458 1.00 97.06 101 LYS A C 1
ATOM 780 O O . LYS A 1 101 ? -16.325 -1.641 16.472 1.00 97.06 101 LYS A O 1
ATOM 785 N N . ARG A 1 102 ? -15.378 0.060 15.347 1.00 96.81 102 ARG A N 1
ATOM 786 C CA . ARG A 1 102 ? -16.010 -0.255 14.053 1.00 96.81 102 ARG A CA 1
ATOM 787 C C . ARG A 1 102 ? -15.470 -1.549 13.445 1.00 96.81 102 ARG A C 1
ATOM 789 O O . ARG A 1 102 ? -16.239 -2.311 12.866 1.00 96.81 102 ARG A O 1
ATOM 796 N N . ALA A 1 103 ? -14.172 -1.814 13.591 1.00 95.88 103 ALA A N 1
ATOM 797 C CA . ALA A 1 103 ? -13.555 -3.062 13.148 1.00 95.88 103 ALA A CA 1
ATOM 798 C C . ALA A 1 103 ? -13.901 -4.256 14.059 1.00 95.88 103 ALA A C 1
ATOM 800 O O . ALA A 1 103 ? -13.730 -5.405 13.644 1.00 95.88 103 ALA A O 1
ATOM 801 N N . GLY A 1 104 ? -14.385 -4.004 15.281 1.00 96.81 104 GLY A N 1
ATOM 802 C CA . GLY A 1 104 ? -14.687 -5.036 16.271 1.00 96.81 104 GLY A CA 1
ATOM 803 C C . GLY A 1 104 ? -13.432 -5.759 16.758 1.00 96.81 104 GLY A C 1
ATOM 804 O O . GLY A 1 104 ? -13.439 -6.984 16.876 1.00 96.81 104 GLY A O 1
ATOM 805 N N . ILE A 1 105 ? -12.339 -5.021 16.979 1.00 96.50 105 ILE A N 1
ATOM 806 C CA . ILE A 1 105 ? -11.041 -5.575 17.386 1.00 96.50 105 ILE A CA 1
ATOM 807 C C . ILE A 1 105 ? -10.568 -4.969 18.708 1.00 96.50 105 ILE A C 1
ATOM 809 O O . ILE A 1 105 ? -10.887 -3.831 19.033 1.00 96.50 105 ILE A O 1
ATOM 813 N N . ILE A 1 106 ? -9.764 -5.733 19.446 1.00 96.25 106 ILE A N 1
ATOM 814 C CA . ILE A 1 106 ? -9.040 -5.267 20.632 1.00 96.25 106 ILE A CA 1
ATOM 815 C C . ILE A 1 106 ? -7.553 -5.348 20.295 1.00 96.25 106 ILE A C 1
ATOM 817 O O . ILE A 1 106 ? -7.033 -6.438 20.052 1.00 96.25 106 ILE A O 1
ATOM 821 N N . ALA A 1 107 ? -6.888 -4.199 20.238 1.00 96.25 107 ALA A N 1
ATOM 822 C CA . ALA A 1 107 ? -5.464 -4.073 19.950 1.00 96.25 107 ALA A CA 1
ATOM 823 C C . ALA A 1 107 ? -4.921 -2.778 20.566 1.00 96.25 107 ALA A C 1
ATOM 825 O O . ALA A 1 107 ? -5.690 -1.962 21.074 1.00 96.25 107 ALA A O 1
ATOM 826 N N . ARG A 1 108 ? -3.599 -2.587 20.539 1.00 97.19 108 ARG A N 1
ATOM 827 C CA . ARG A 1 108 ? -2.991 -1.339 21.012 1.00 97.19 108 ARG A CA 1
ATOM 828 C C . ARG A 1 108 ? -3.356 -0.210 20.053 1.00 97.19 108 ARG A C 1
ATOM 830 O O . ARG A 1 108 ? -3.246 -0.384 18.842 1.00 97.19 108 ARG A O 1
ATOM 837 N N . GLU A 1 109 ? -3.700 0.956 20.591 1.00 97.06 109 GLU A N 1
ATOM 838 C CA . GLU A 1 109 ? -4.022 2.147 19.789 1.00 97.06 109 GLU A CA 1
ATOM 839 C C . GLU A 1 109 ? -2.910 2.489 18.797 1.00 97.06 109 GLU A C 1
ATOM 841 O O . GLU A 1 109 ? -3.198 2.745 17.635 1.00 97.06 109 GLU A O 1
ATOM 846 N N . ARG A 1 110 ? -1.640 2.378 19.217 1.00 96.75 110 ARG A N 1
ATOM 847 C CA . ARG A 1 110 ? -0.471 2.554 18.340 1.00 96.75 110 ARG A CA 1
ATOM 848 C C . ARG A 1 110 ? -0.541 1.669 17.093 1.00 96.75 110 ARG A C 1
ATOM 850 O O . ARG A 1 110 ? -0.340 2.164 15.992 1.00 96.75 110 ARG A O 1
ATOM 857 N N . ASP A 1 111 ? -0.839 0.379 17.255 1.00 97.75 111 ASP A N 1
ATOM 858 C CA . ASP A 1 111 ? -0.847 -0.561 16.129 1.00 97.75 111 ASP A CA 1
ATOM 859 C C . ASP A 1 111 ? -1.991 -0.249 15.151 1.00 97.75 111 ASP A C 1
ATOM 861 O O . ASP A 1 111 ? -1.851 -0.410 13.938 1.00 97.75 111 ASP A O 1
ATOM 865 N N . ILE A 1 112 ? -3.129 0.215 15.673 1.00 98.12 112 ILE A N 1
ATOM 866 C CA . ILE A 1 112 ? -4.264 0.660 14.860 1.00 98.12 112 ILE A CA 1
ATOM 867 C C . ILE A 1 112 ? -3.910 1.959 14.132 1.00 98.12 112 ILE A C 1
ATOM 869 O O . ILE A 1 112 ? -4.127 2.051 12.924 1.00 98.12 112 ILE A O 1
ATOM 873 N N . GLN A 1 113 ? -3.321 2.927 14.837 1.00 97.81 113 GLN A N 1
ATOM 874 C CA . GLN A 1 113 ? -2.927 4.214 14.272 1.00 97.81 113 GLN A CA 1
ATOM 875 C C . GLN A 1 113 ? -1.909 4.045 13.145 1.00 97.81 113 GLN A C 1
ATOM 877 O O . GLN A 1 113 ? -2.079 4.641 12.090 1.00 97.81 113 GLN A O 1
ATOM 882 N N . GLU A 1 114 ? -0.905 3.181 13.307 1.00 97.62 114 GLU A N 1
ATOM 883 C CA . GLU A 1 114 ? 0.073 2.885 12.251 1.00 97.62 114 GLU A CA 1
ATOM 884 C C . GLU A 1 114 ? -0.600 2.371 10.968 1.00 97.62 114 GLU A C 1
ATOM 886 O O . GLU A 1 114 ? -0.233 2.774 9.863 1.00 97.62 114 GLU A O 1
ATOM 891 N N . VAL A 1 115 ? -1.625 1.520 11.095 1.00 98.00 115 VAL A N 1
ATOM 892 C CA . VAL A 1 115 ? -2.407 1.036 9.947 1.00 98.00 115 VAL A CA 1
ATOM 893 C C . VAL A 1 115 ? -3.225 2.158 9.304 1.00 98.00 115 VAL A C 1
ATOM 895 O O . VAL A 1 115 ? -3.275 2.234 8.074 1.00 98.00 115 VAL A O 1
ATOM 898 N N . LEU A 1 116 ? -3.846 3.036 10.097 1.00 97.88 116 LEU A N 1
ATOM 899 C CA . LEU A 1 116 ? -4.598 4.193 9.591 1.00 97.88 116 LEU A CA 1
ATOM 900 C C . LEU A 1 116 ? -3.681 5.201 8.880 1.00 97.88 116 LEU A C 1
ATOM 902 O O . LEU A 1 116 ? -3.985 5.637 7.769 1.00 97.88 116 LEU A O 1
ATOM 906 N N . ASN A 1 117 ? -2.530 5.506 9.472 1.00 97.06 117 ASN A N 1
ATOM 907 C CA . ASN A 1 117 ? -1.514 6.397 8.921 1.00 97.06 117 ASN A CA 1
ATOM 908 C C . ASN A 1 117 ? -0.984 5.860 7.586 1.00 97.06 117 ASN A C 1
ATOM 910 O O . ASN A 1 117 ? -1.007 6.554 6.568 1.00 97.06 117 ASN A O 1
ATOM 914 N N . TYR A 1 118 ? -0.601 4.580 7.537 1.00 96.69 118 TYR A N 1
ATOM 915 C CA . TYR A 1 118 ? -0.113 3.968 6.302 1.00 96.69 118 TYR A CA 1
ATOM 916 C C . TYR A 1 118 ? -1.210 3.876 5.226 1.00 96.69 118 TYR A C 1
ATOM 918 O O . TYR A 1 118 ? -0.941 4.104 4.047 1.00 96.69 118 TYR A O 1
ATOM 926 N N . ARG A 1 119 ? -2.475 3.626 5.605 1.00 96.06 119 ARG A N 1
ATOM 927 C CA . ARG A 1 119 ? -3.626 3.730 4.686 1.00 96.06 119 ARG A CA 1
ATOM 928 C C . ARG A 1 119 ? -3.712 5.127 4.070 1.00 96.06 119 ARG A C 1
ATOM 930 O O . ARG A 1 119 ? -3.898 5.241 2.860 1.00 96.06 119 ARG A O 1
ATOM 937 N N . ASN A 1 120 ? -3.571 6.172 4.882 1.00 95.31 120 ASN A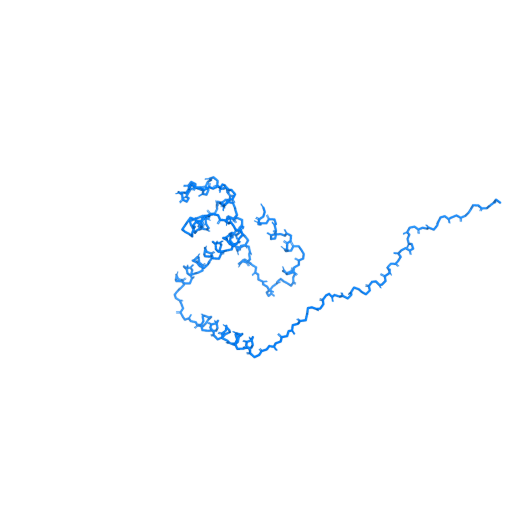 N 1
ATOM 938 C CA . ASN A 1 120 ? -3.642 7.561 4.431 1.00 95.31 120 ASN A CA 1
ATOM 939 C C . ASN A 1 120 ? -2.479 7.908 3.484 1.00 95.31 120 ASN A C 1
ATOM 941 O O . ASN A 1 120 ? -2.705 8.567 2.471 1.00 95.31 120 ASN A O 1
ATOM 945 N N . VAL A 1 121 ? -1.275 7.385 3.741 1.00 95.06 121 VAL A N 1
ATOM 946 C CA . VAL A 1 121 ? -0.129 7.474 2.819 1.00 95.06 121 VAL A CA 1
ATOM 947 C C . VAL A 1 121 ? -0.438 6.826 1.470 1.00 95.06 121 VAL A C 1
ATOM 949 O O . VAL A 1 121 ? -0.273 7.472 0.438 1.00 95.06 121 VAL A O 1
ATOM 952 N N . ILE A 1 122 ? -0.900 5.570 1.455 1.00 94.12 122 ILE A N 1
ATOM 953 C CA . ILE A 1 122 ? -1.199 4.860 0.200 1.00 94.12 122 ILE A CA 1
ATOM 954 C C . ILE A 1 122 ? -2.299 5.577 -0.584 1.00 94.12 122 ILE A C 1
ATOM 956 O O . ILE A 1 122 ? -2.158 5.777 -1.787 1.00 94.12 122 ILE A O 1
ATOM 960 N N . LYS A 1 123 ? -3.352 6.037 0.099 1.00 92.88 123 LYS A N 1
ATOM 961 C CA . LYS A 1 123 ? -4.421 6.816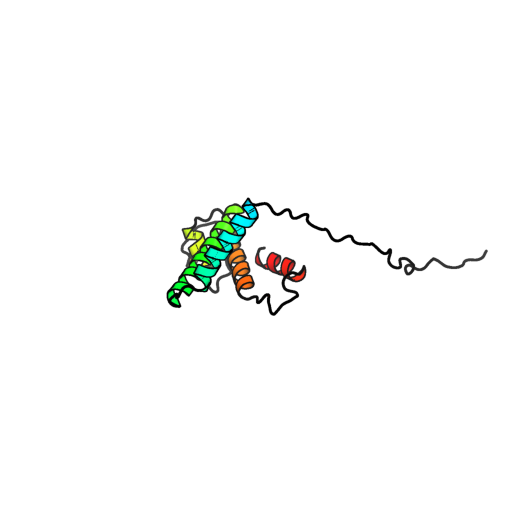 -0.530 1.00 92.88 123 LYS A CA 1
ATOM 962 C C . LYS A 1 123 ? -3.890 8.108 -1.152 1.00 92.88 123 LYS A C 1
ATOM 964 O O . LYS A 1 123 ? -4.234 8.415 -2.287 1.00 92.88 123 LYS A O 1
ATOM 969 N N . TRP A 1 124 ? -3.039 8.840 -0.432 1.00 93.56 124 TRP A N 1
ATOM 970 C CA . TRP A 1 124 ? -2.424 10.050 -0.967 1.00 93.56 124 TRP A CA 1
ATOM 971 C C . TRP A 1 124 ? -1.588 9.744 -2.211 1.00 93.56 124 TRP A C 1
ATOM 973 O O . TRP A 1 124 ? -1.708 10.467 -3.193 1.00 93.56 124 TRP A O 1
ATOM 983 N N . ILE A 1 125 ? -0.789 8.667 -2.203 1.00 92.06 125 ILE A N 1
ATOM 984 C CA . ILE A 1 125 ? 0.021 8.238 -3.357 1.00 92.06 125 ILE A CA 1
ATOM 985 C C . ILE A 1 125 ? -0.866 7.923 -4.570 1.00 92.06 125 ILE A C 1
ATOM 987 O O . ILE A 1 125 ? -0.550 8.368 -5.672 1.00 92.06 125 ILE A O 1
ATOM 991 N N . ASP A 1 126 ? -1.976 7.208 -4.370 1.00 90.06 126 ASP A N 1
ATOM 992 C CA . ASP A 1 126 ? -2.915 6.833 -5.439 1.00 90.06 126 ASP A CA 1
ATOM 993 C C . ASP A 1 126 ? -3.597 8.048 -6.101 1.00 90.06 126 ASP A C 1
ATOM 995 O O . ASP A 1 126 ? -4.046 7.960 -7.244 1.00 90.06 126 ASP A O 1
ATOM 999 N N . GLU A 1 127 ? -3.668 9.188 -5.408 1.00 90.62 127 GLU A N 1
ATOM 1000 C CA . GLU A 1 127 ? -4.238 10.441 -5.923 1.00 90.62 127 GLU A CA 1
ATOM 1001 C C . GLU A 1 127 ? -3.237 11.265 -6.762 1.00 90.62 127 GLU A C 1
ATOM 1003 O O . GLU A 1 127 ? -3.631 12.248 -7.394 1.00 90.62 127 GLU A O 1
ATOM 1008 N N . GLN A 1 128 ? -1.952 10.890 -6.795 1.00 90.88 128 GLN A N 1
ATOM 1009 C CA . GLN A 1 128 ? -0.915 11.646 -7.504 1.00 90.88 128 GLN A CA 1
ATOM 1010 C C . GLN A 1 128 ? -0.794 11.233 -8.975 1.00 90.88 128 GLN A C 1
ATOM 1012 O O . GLN A 1 128 ? -0.781 10.050 -9.310 1.00 90.88 128 GLN A O 1
ATOM 1017 N N . ASP A 1 129 ? -0.577 12.211 -9.860 1.00 84.94 129 ASP A N 1
ATOM 1018 C CA . ASP A 1 129 ? -0.202 11.962 -11.255 1.00 84.94 129 ASP A CA 1
ATOM 1019 C C . ASP A 1 129 ? 1.234 12.434 -11.522 1.00 84.94 129 ASP A C 1
ATOM 1021 O O . ASP A 1 129 ? 1.521 13.623 -11.696 1.00 84.94 129 ASP A O 1
ATOM 1025 N N . ALA A 1 130 ? 2.152 11.470 -11.594 1.00 73.31 130 ALA A N 1
ATOM 1026 C CA . ALA A 1 130 ? 3.568 11.721 -11.847 1.00 73.31 130 ALA A CA 1
ATOM 1027 C C . ALA A 1 130 ? 3.851 12.344 -13.228 1.00 73.31 130 ALA A C 1
ATOM 1029 O O . ALA A 1 130 ? 4.914 12.931 -13.419 1.00 73.31 130 ALA A O 1
ATOM 1030 N N . LYS A 1 131 ? 2.931 12.240 -14.200 1.00 73.31 131 LYS A N 1
ATOM 1031 C CA . LYS A 1 131 ? 3.083 12.885 -15.516 1.00 73.31 131 LYS A CA 1
ATOM 1032 C C . LYS A 1 131 ? 2.729 14.370 -15.473 1.00 73.31 131 LYS A C 1
ATOM 1034 O O . LYS A 1 131 ? 3.175 15.115 -16.342 1.00 73.31 131 LYS A O 1
ATOM 1039 N N . LEU A 1 132 ? 1.937 14.787 -14.486 1.00 70.75 132 LEU A N 1
ATOM 1040 C CA . LEU A 1 132 ? 1.472 16.164 -14.329 1.00 70.75 132 LEU A CA 1
ATOM 1041 C C . LEU A 1 132 ? 2.287 16.954 -13.297 1.00 70.75 132 LEU A C 1
ATOM 1043 O O . LEU A 1 132 ? 2.337 18.178 -13.396 1.00 70.75 132 LEU A O 1
ATOM 1047 N N . SER A 1 133 ? 2.952 16.282 -12.350 1.00 75.31 133 SER A N 1
ATOM 1048 C CA . SER A 1 133 ? 3.694 16.942 -11.267 1.00 75.31 133 SER A CA 1
ATOM 1049 C C . SER A 1 133 ? 5.188 16.605 -11.303 1.00 75.31 133 SER A C 1
ATOM 1051 O O . SER A 1 133 ? 5.655 15.631 -10.714 1.00 75.31 133 SER A O 1
ATOM 1053 N N . SER A 1 134 ? 5.974 17.448 -11.980 1.00 75.62 134 SER A N 1
ATOM 1054 C CA . SER A 1 134 ? 7.441 17.317 -12.047 1.00 75.62 134 SER A CA 1
ATOM 1055 C C . SER A 1 134 ? 8.143 17.500 -10.694 1.00 75.62 134 SER A C 1
ATOM 1057 O O . SER A 1 134 ? 9.315 17.162 -10.555 1.00 75.62 134 SER A O 1
ATOM 1059 N N . ASP A 1 135 ? 7.447 18.050 -9.699 1.00 82.25 135 ASP A N 1
ATOM 1060 C CA . ASP A 1 135 ? 7.912 18.280 -8.328 1.00 82.25 135 ASP A CA 1
ATOM 1061 C C . ASP A 1 135 ? 7.466 17.191 -7.334 1.00 82.25 135 ASP A C 1
ATOM 1063 O O . ASP A 1 135 ? 7.740 17.303 -6.133 1.00 82.25 135 ASP A O 1
ATOM 1067 N N . LEU A 1 136 ? 6.816 16.122 -7.821 1.00 87.31 136 LEU A N 1
ATOM 1068 C CA . LEU A 1 136 ? 6.280 15.057 -6.973 1.00 87.31 136 LEU A CA 1
ATOM 1069 C C . LEU A 1 136 ? 7.367 14.387 -6.130 1.00 87.31 136 LEU A C 1
ATOM 1071 O O . LEU A 1 136 ? 7.140 14.076 -4.968 1.00 87.31 136 LEU A O 1
ATOM 1075 N N . LEU A 1 137 ? 8.566 14.202 -6.682 1.00 89.19 137 LEU A N 1
ATOM 1076 C CA . LEU A 1 137 ? 9.712 13.643 -5.964 1.00 89.19 137 LEU A CA 1
ATOM 1077 C C . LEU A 1 137 ? 10.605 14.765 -5.426 1.00 89.19 137 LEU A C 1
ATOM 1079 O O . LEU A 1 137 ? 11.696 15.018 -5.932 1.00 89.19 137 LEU A O 1
ATOM 1083 N N . SER A 1 138 ? 10.121 15.455 -4.393 1.00 91.25 138 SER A N 1
ATOM 1084 C CA . SER A 1 138 ? 10.823 16.560 -3.735 1.00 91.25 138 SER A CA 1
ATOM 1085 C C . SER A 1 138 ? 10.929 16.366 -2.221 1.00 91.25 138 SER A C 1
ATOM 1087 O O . SER A 1 138 ? 10.209 15.569 -1.616 1.00 91.25 138 SER A O 1
ATOM 1089 N N . GLU A 1 139 ? 11.800 17.147 -1.574 1.00 93.62 139 GLU A N 1
ATOM 1090 C CA . GLU A 1 139 ? 11.897 17.191 -0.107 1.00 93.62 139 GLU A CA 1
ATOM 1091 C C . GLU A 1 139 ? 10.551 17.555 0.542 1.00 93.62 139 GLU A C 1
ATOM 1093 O O . GLU A 1 139 ? 10.208 17.039 1.606 1.00 93.62 139 GLU A O 1
ATOM 1098 N N . LYS A 1 140 ? 9.759 18.413 -0.114 1.00 93.06 140 LYS A N 1
ATOM 1099 C CA . LYS A 1 140 ? 8.415 18.780 0.341 1.00 93.06 140 LYS A CA 1
ATOM 1100 C C . LYS A 1 140 ? 7.503 17.554 0.398 1.00 93.06 140 LYS A C 1
ATOM 1102 O O . LYS A 1 140 ? 6.840 17.357 1.413 1.00 93.06 140 LYS A O 1
ATOM 1107 N N . THR A 1 141 ? 7.502 16.727 -0.647 1.00 94.00 141 THR A N 1
ATOM 1108 C CA . THR A 1 141 ? 6.726 15.481 -0.669 1.00 94.00 141 THR A CA 1
ATOM 1109 C C . THR A 1 141 ? 7.191 14.519 0.411 1.00 94.00 141 THR A C 1
ATOM 1111 O O . THR A 1 141 ? 6.362 13.975 1.132 1.00 94.00 141 THR A O 1
ATOM 1114 N N . LEU A 1 142 ? 8.505 14.357 0.590 1.00 94.06 142 LEU A N 1
ATOM 1115 C CA . LEU A 1 142 ? 9.047 13.494 1.641 1.00 94.06 142 LEU A CA 1
ATOM 1116 C C . LEU A 1 142 ? 8.578 13.931 3.039 1.00 94.06 142 LEU A C 1
ATOM 1118 O O . LEU A 1 142 ? 8.128 13.101 3.825 1.00 94.06 142 LEU A O 1
ATOM 1122 N N . LYS A 1 143 ? 8.638 15.236 3.339 1.00 95.62 143 LYS A N 1
ATOM 1123 C CA . LYS A 1 143 ? 8.139 15.792 4.608 1.00 95.62 143 LYS A CA 1
ATOM 1124 C C . LYS A 1 143 ? 6.638 15.589 4.768 1.00 95.62 143 LYS A C 1
ATOM 1126 O O . LYS A 1 143 ? 6.194 15.248 5.856 1.00 95.62 143 LYS A O 1
ATOM 1131 N N . HIS A 1 144 ? 5.874 15.776 3.694 1.00 94.81 144 HIS A N 1
ATOM 1132 C CA . HIS A 1 144 ? 4.432 15.570 3.722 1.00 94.81 144 HIS A CA 1
ATOM 1133 C C . HIS A 1 144 ? 4.067 14.110 4.005 1.00 94.81 144 HIS A C 1
ATOM 1135 O O . HIS A 1 144 ? 3.287 13.855 4.916 1.00 94.81 144 HIS A O 1
ATOM 1141 N N . LEU A 1 145 ? 4.686 13.160 3.294 1.00 95.00 145 LEU A N 1
ATOM 1142 C CA . LEU A 1 145 ? 4.510 11.729 3.546 1.00 95.00 145 LEU A CA 1
ATOM 1143 C C . LEU A 1 145 ? 4.858 11.375 4.994 1.00 95.00 145 LEU A C 1
ATOM 1145 O O . LEU A 1 145 ? 4.106 10.658 5.640 1.00 95.00 145 LEU A O 1
ATOM 1149 N N . HIS A 1 146 ? 5.945 11.928 5.538 1.00 94.81 146 HIS A N 1
ATOM 1150 C CA . HIS A 1 146 ? 6.314 11.706 6.935 1.00 94.81 146 HIS A CA 1
ATOM 1151 C C . HIS A 1 146 ? 5.249 12.209 7.923 1.00 94.81 146 HIS A C 1
ATOM 1153 O O . HIS A 1 146 ? 4.973 11.525 8.900 1.00 94.81 146 HIS A O 1
ATOM 1159 N N . THR A 1 147 ? 4.614 13.357 7.657 1.00 96.00 147 THR A N 1
ATOM 1160 C CA . THR A 1 147 ? 3.486 13.859 8.465 1.00 96.00 147 THR A CA 1
ATOM 1161 C C . THR A 1 147 ? 2.243 12.972 8.377 1.00 96.00 147 THR A C 1
ATOM 1163 O O . THR A 1 147 ? 1.440 12.981 9.297 1.00 96.00 147 THR A O 1
ATOM 1166 N N . LEU A 1 148 ? 2.052 12.224 7.287 1.00 94.44 148 LEU A N 1
ATOM 1167 C CA . LEU A 1 148 ? 0.947 11.265 7.180 1.00 94.44 148 LEU A CA 1
ATOM 1168 C C . LEU A 1 148 ? 1.241 9.955 7.922 1.00 94.44 148 LEU A C 1
ATOM 1170 O O . LEU A 1 148 ? 0.310 9.296 8.376 1.00 94.44 148 LEU A O 1
ATOM 1174 N N . THR A 1 149 ? 2.515 9.557 8.012 1.00 90.69 149 THR A N 1
ATOM 1175 C CA . THR A 1 149 ? 2.921 8.304 8.664 1.00 90.69 149 THR A CA 1
ATOM 1176 C C . THR A 1 149 ? 3.032 8.424 10.188 1.00 90.69 149 THR A C 1
ATOM 1178 O O . THR A 1 149 ? 2.823 7.429 10.882 1.00 90.69 149 THR A O 1
ATOM 1181 N N . MET A 1 150 ? 3.379 9.608 10.700 1.00 83.56 150 MET A N 1
ATOM 1182 C CA . MET A 1 150 ? 3.618 9.890 12.126 1.00 83.56 150 MET A CA 1
ATOM 1183 C C . MET A 1 150 ? 2.405 10.538 12.780 1.00 83.56 150 MET A C 1
ATOM 1185 O O . MET A 1 150 ? 1.979 10.024 13.836 1.00 83.56 150 MET A O 1
#

pLDDT: mean 87.38, std 17.88, range [28.94, 98.38]

Foldseek 3Di:
DDDDDDDDPPPPPDPPPPPPPDDDDDDDDPVNVVVVVVVVVVVVCVVPDDDDPVVVVVVVLVVLLVCLVVVVVVVPQPDDSLLLSLLLPDDPDQQQVVSCVSSVHDDDSVSSNQSSLVSQLVVVVVPDDCVVDVCCPDPVVVVVNVVSRD

Secondary structure (DSSP, 8-state):
--------GGG------------------HHHHHHHHHHHHHHHHHHTS---HHHHHHHHHHHHHHHHHHHHHTTT----HHHHHHHHT-SS---HHHHHHHHT----HHHHHHHHHHHHHHHHHHT--TTT-TTSSSHHHHHHHHHHH-

Sequence (150 aa):
MSITSAKSVGDLKAKNLNIQMYQPNFSLNNNLLTYISSIESAKALIDHSPLVPAWDAKFKKDAMARTIHFGTKIEGNDLTQDQAQKVARLELVDDPEEAAKRAGIIARERDIQEVLNYRNVIKWIDEQDAKLSSDLLSEKTLKHLHTLTM